Protein AF-I2GPD4-F1 (afdb_monomer)

Organism: NCBI:txid1185876

Foldseek 3Di:
DDDPLPDDQPADPDPDLLSVLVVVVVVDPDDPPDDSLRSLVVVQVVCCVVVVHDGFDSPDSVSRVVVCVVVVVHDYD

Solvent-accessible surface area (backbone atoms only — not comparable to full-atom values): 4787 Å² total; per-residue (Å²): 137,80,77,91,82,75,84,74,84,64,71,50,84,54,95,42,46,62,51,43,50,52,53,55,42,73,77,40,100,59,73,87,82,56,52,71,58,58,48,46,49,53,49,29,57,53,45,17,68,74,64,76,69,50,80,54,50,58,90,41,52,58,51,29,48,50,41,34,39,76,71,66,77,42,56,80,110

Structure (mmCIF, N/CA/C/O backbone):
data_AF-I2GPD4-F1
#
_entry.id   AF-I2GPD4-F1
#
loop_
_atom_site.group_PDB
_atom_site.id
_atom_site.type_symbol
_atom_site.label_atom_id
_atom_site.label_alt_id
_atom_site.label_comp_id
_atom_site.label_asym_id
_atom_site.label_entity_id
_atom_site.label_seq_id
_atom_site.pdbx_PDB_ins_code
_atom_site.Cartn_x
_atom_site.Cartn_y
_atom_site.Cartn_z
_atom_site.occupancy
_atom_site.B_iso_or_equiv
_atom_site.auth_seq_id
_atom_site.auth_comp_id
_atom_site.auth_asym_id
_atom_site.auth_atom_id
_atom_site.pdbx_PDB_model_num
ATOM 1 N N . MET A 1 1 ? 14.642 -1.779 20.868 1.00 39.44 1 MET A N 1
ATOM 2 C CA . MET A 1 1 ? 14.409 -1.425 19.453 1.00 39.44 1 MET A CA 1
ATOM 3 C C . MET A 1 1 ? 12.916 -1.201 19.300 1.00 39.44 1 MET A C 1
ATOM 5 O O . MET A 1 1 ? 12.165 -2.163 19.367 1.00 39.44 1 MET A O 1
ATOM 9 N N . GLN A 1 2 ? 12.484 0.059 19.309 1.00 36.34 2 GLN A N 1
ATOM 10 C CA . GLN A 1 2 ? 11.067 0.427 19.289 1.00 36.34 2 GLN A CA 1
ATOM 11 C C . GLN A 1 2 ? 10.549 0.343 17.848 1.00 36.34 2 GLN A C 1
ATOM 13 O O . GLN A 1 2 ? 11.175 0.880 16.941 1.00 36.34 2 GLN A O 1
ATOM 18 N N . ASN A 1 3 ? 9.434 -0.365 17.651 1.00 42.75 3 ASN A N 1
ATOM 19 C CA . ASN A 1 3 ? 8.723 -0.460 16.378 1.00 42.75 3 ASN A CA 1
ATOM 20 C C . ASN A 1 3 ? 8.216 0.928 15.976 1.00 42.75 3 ASN A C 1
ATOM 22 O O . ASN A 1 3 ? 7.179 1.378 16.455 1.00 42.75 3 ASN A O 1
ATOM 26 N N . GLN A 1 4 ? 8.939 1.592 15.082 1.00 43.56 4 GLN A N 1
ATOM 27 C CA . GLN A 1 4 ? 8.625 2.924 14.574 1.00 43.56 4 GLN A CA 1
ATOM 28 C C . GLN A 1 4 ? 7.581 2.850 13.441 1.00 43.56 4 GLN A C 1
ATOM 30 O O . GLN A 1 4 ? 7.772 3.361 12.349 1.00 43.56 4 GLN A O 1
ATOM 35 N N . LEU A 1 5 ? 6.470 2.158 13.708 1.00 47.31 5 LEU A N 1
ATOM 36 C CA . LEU A 1 5 ? 5.224 2.225 12.927 1.00 47.31 5 LEU A CA 1
ATOM 37 C C . LEU A 1 5 ? 4.062 2.733 13.797 1.00 47.31 5 LEU A C 1
ATOM 39 O O . LEU A 1 5 ? 2.894 2.600 13.443 1.00 47.31 5 LEU A O 1
ATOM 43 N N . SER A 1 6 ? 4.364 3.279 14.975 1.00 42.97 6 SER A N 1
ATOM 44 C CA . SER A 1 6 ? 3.370 3.801 15.902 1.00 42.97 6 SER A CA 1
ATOM 45 C C . SER A 1 6 ? 3.094 5.284 15.635 1.00 42.97 6 SER A C 1
ATOM 47 O O . SER A 1 6 ? 3.893 6.141 16.000 1.00 42.97 6 SER A O 1
ATOM 49 N N . ASN A 1 7 ? 1.898 5.542 15.097 1.00 41.12 7 ASN A N 1
ATOM 50 C CA . ASN A 1 7 ? 1.083 6.758 15.243 1.00 41.12 7 ASN A CA 1
ATOM 51 C C . ASN A 1 7 ? 1.298 8.000 14.367 1.00 41.12 7 ASN A C 1
ATOM 53 O O . ASN A 1 7 ? 0.518 8.940 14.524 1.00 41.12 7 ASN A O 1
ATOM 57 N N . GLU A 1 8 ? 2.203 8.022 13.393 1.00 44.28 8 GLU A N 1
ATOM 58 C CA . GLU A 1 8 ? 2.176 9.098 12.393 1.00 44.28 8 GLU A CA 1
ATOM 59 C C . GLU A 1 8 ? 1.415 8.637 11.151 1.00 44.28 8 GLU A C 1
ATOM 61 O O . GLU A 1 8 ? 1.825 7.734 10.424 1.00 44.28 8 GLU A O 1
ATOM 66 N N . ILE A 1 9 ? 0.242 9.236 10.942 1.00 50.97 9 ILE A N 1
ATOM 67 C CA . ILE A 1 9 ? -0.518 9.124 9.700 1.00 50.97 9 ILE A CA 1
ATOM 68 C C . ILE A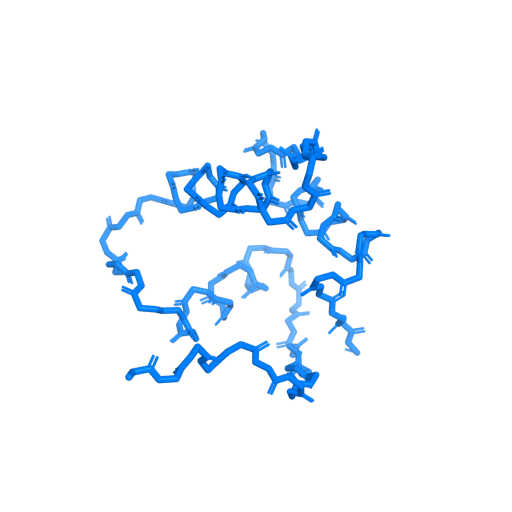 1 9 ? 0.376 9.696 8.594 1.00 50.97 9 ILE A C 1
ATOM 70 O O . ILE A 1 9 ? 0.411 10.907 8.388 1.00 50.97 9 ILE A O 1
ATOM 74 N N . ASN A 1 10 ? 1.116 8.829 7.904 1.00 53.84 10 ASN A N 1
ATOM 75 C CA . ASN A 1 10 ? 1.921 9.206 6.750 1.00 53.84 10 ASN A CA 1
ATOM 76 C C . ASN A 1 10 ? 0.970 9.630 5.626 1.00 53.84 10 ASN A C 1
ATOM 78 O O . ASN A 1 10 ? 0.351 8.794 4.970 1.00 53.84 10 ASN A O 1
ATOM 82 N N . GLN A 1 11 ? 0.808 10.941 5.450 1.00 57.03 11 GLN A N 1
ATOM 83 C CA . GLN A 1 11 ? 0.070 11.525 4.337 1.00 57.03 11 GLN A CA 1
ATOM 84 C C . GLN A 1 11 ? 0.883 11.323 3.056 1.00 57.03 11 GLN A C 1
ATOM 86 O O . GLN A 1 11 ? 1.811 12.075 2.769 1.00 57.03 11 GLN A O 1
ATOM 91 N N . ILE A 1 12 ? 0.556 10.272 2.308 1.00 63.50 12 ILE A N 1
ATOM 92 C CA . ILE A 1 12 ? 1.204 9.957 1.034 1.00 63.50 12 ILE A CA 1
ATOM 93 C C . ILE A 1 12 ? 0.517 10.772 -0.067 1.00 63.50 12 ILE A C 1
ATOM 95 O O . ILE A 1 12 ? -0.613 10.467 -0.449 1.00 63.50 12 ILE A O 1
ATOM 99 N N . GLN A 1 13 ? 1.196 11.804 -0.580 1.00 64.44 13 GLN A N 1
ATOM 100 C CA . GLN A 1 13 ? 0.788 12.488 -1.809 1.00 64.44 13 GLN A CA 1
ATOM 101 C C . GLN A 1 13 ? 1.273 11.665 -3.001 1.00 64.44 13 GLN A C 1
ATOM 103 O O . GLN A 1 13 ? 2.441 11.738 -3.380 1.00 64.44 13 GLN A O 1
ATOM 108 N N . ALA A 1 14 ? 0.384 10.872 -3.588 1.00 71.75 14 ALA A N 1
ATOM 109 C CA . ALA A 1 14 ? 0.692 10.034 -4.738 1.00 71.75 14 ALA A CA 1
ATOM 110 C C . ALA A 1 14 ? -0.413 10.132 -5.789 1.00 71.75 14 ALA A C 1
ATOM 112 O O . ALA 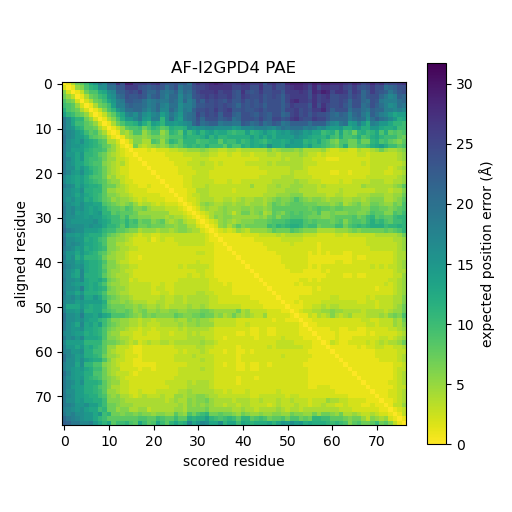A 1 14 ? -1.598 10.220 -5.473 1.00 71.75 14 ALA A O 1
ATOM 113 N N . ARG A 1 15 ? -0.017 10.107 -7.061 1.00 77.56 15 ARG A N 1
ATOM 114 C CA . ARG A 1 15 ? -0.914 10.206 -8.221 1.00 77.56 15 ARG A CA 1
ATOM 115 C C . ARG A 1 15 ? -1.347 8.837 -8.744 1.00 77.56 15 ARG A C 1
ATOM 117 O O . ARG A 1 15 ? -2.179 8.766 -9.643 1.00 77.56 15 ARG A O 1
ATOM 124 N N . SER A 1 16 ? -0.770 7.757 -8.211 1.00 86.50 16 SER A N 1
ATOM 125 C CA . SER A 1 16 ? -1.102 6.371 -8.555 1.00 86.50 16 SER A CA 1
ATOM 126 C C . SER A 1 16 ? -0.802 5.413 -7.401 1.00 86.50 16 SER A C 1
ATOM 128 O O . SER A 1 16 ? 0.064 5.686 -6.570 1.00 86.50 16 SER A O 1
ATOM 130 N N . SER A 1 17 ? -1.453 4.249 -7.385 1.00 89.12 17 SER A N 1
ATOM 131 C CA . SER A 1 17 ? -1.190 3.200 -6.390 1.00 89.12 17 SER A CA 1
ATOM 132 C C . SER A 1 17 ? 0.241 2.662 -6.448 1.00 89.12 17 SER A C 1
ATOM 134 O O . SER A 1 17 ? 0.794 2.279 -5.425 1.00 89.12 17 SER A O 1
ATOM 136 N N . VAL A 1 18 ? 0.880 2.668 -7.623 1.00 89.75 18 VAL A N 1
ATOM 137 C CA . VAL A 1 18 ? 2.303 2.309 -7.745 1.00 89.75 18 VAL A CA 1
ATOM 138 C C . VAL A 1 18 ? 3.169 3.305 -6.978 1.00 89.75 18 VAL A C 1
ATOM 140 O O . VAL A 1 18 ? 4.012 2.900 -6.186 1.00 89.75 18 VAL A O 1
ATOM 143 N N . GLU A 1 19 ? 2.921 4.602 -7.157 1.00 88.44 19 GLU A N 1
ATOM 144 C CA . GLU A 1 19 ? 3.655 5.655 -6.451 1.00 88.44 19 GLU A CA 1
ATOM 145 C C . GLU A 1 19 ? 3.407 5.607 -4.937 1.00 88.44 19 GLU A C 1
ATOM 147 O O . GLU A 1 19 ? 4.346 5.785 -4.165 1.00 88.44 19 GLU A O 1
ATOM 152 N N . VAL A 1 20 ? 2.184 5.275 -4.504 1.00 87.50 20 VAL A N 1
ATOM 153 C CA . VAL A 1 20 ? 1.884 5.010 -3.088 1.00 87.50 20 VAL A CA 1
ATOM 154 C C . VAL A 1 20 ? 2.785 3.905 -2.543 1.00 87.50 20 VAL A C 1
ATOM 156 O O . VAL A 1 20 ? 3.390 4.074 -1.486 1.00 87.50 20 VAL A O 1
ATOM 159 N N . ILE A 1 21 ? 2.878 2.774 -3.246 1.00 88.62 21 ILE A N 1
ATOM 160 C CA . ILE A 1 21 ? 3.662 1.622 -2.789 1.00 88.62 21 ILE A CA 1
ATOM 161 C C . ILE A 1 21 ? 5.156 1.951 -2.789 1.00 88.62 21 ILE A C 1
ATOM 163 O O . ILE A 1 21 ? 5.849 1.563 -1.854 1.00 88.62 21 ILE A O 1
ATOM 167 N N . GLU A 1 22 ? 5.655 2.694 -3.778 1.00 87.69 22 GLU A N 1
ATOM 168 C CA . GLU A 1 22 ? 7.054 3.135 -3.806 1.00 87.69 22 GLU A CA 1
ATOM 169 C C . GLU A 1 22 ? 7.371 4.101 -2.654 1.00 87.69 22 GLU A C 1
ATOM 171 O O . GLU A 1 22 ? 8.372 3.922 -1.964 1.00 87.69 22 GLU A O 1
ATOM 176 N N . GLN A 1 23 ? 6.498 5.067 -2.352 1.00 84.81 23 GLN A N 1
ATOM 177 C CA . GLN A 1 23 ? 6.681 5.934 -1.181 1.00 84.81 23 GLN A CA 1
ATOM 178 C C . GLN A 1 23 ? 6.614 5.133 0.125 1.00 84.81 23 GLN A C 1
ATOM 180 O O . GLN A 1 23 ? 7.463 5.290 1.002 1.00 84.81 23 GLN A O 1
ATOM 185 N N . PHE A 1 24 ? 5.656 4.212 0.240 1.00 80.88 24 PHE A N 1
ATOM 186 C CA . PHE A 1 24 ? 5.536 3.324 1.395 1.00 80.88 24 PHE A CA 1
ATOM 187 C C . PHE A 1 24 ? 6.781 2.441 1.571 1.00 80.88 24 PHE A C 1
ATOM 189 O O . PHE A 1 24 ? 7.247 2.207 2.687 1.00 80.88 24 PHE A O 1
ATOM 196 N N . ARG A 1 25 ? 7.380 2.012 0.459 1.00 85.50 25 ARG A N 1
ATOM 197 C CA . ARG A 1 25 ? 8.641 1.278 0.430 1.00 85.50 25 ARG A CA 1
ATOM 198 C C . ARG A 1 25 ? 9.813 2.110 0.917 1.00 85.50 25 ARG A C 1
ATOM 200 O O . ARG A 1 25 ? 10.596 1.588 1.708 1.00 85.50 25 ARG A O 1
ATOM 207 N N . MET A 1 26 ? 9.923 3.369 0.495 1.00 83.50 26 MET A N 1
ATOM 208 C CA . MET A 1 26 ? 10.979 4.282 0.953 1.00 83.50 26 MET A CA 1
ATOM 209 C C . MET A 1 26 ? 10.933 4.530 2.466 1.00 83.50 26 MET A C 1
ATOM 211 O O . MET A 1 26 ? 11.968 4.792 3.069 1.00 83.50 26 MET A O 1
ATOM 215 N N . LEU A 1 27 ? 9.753 4.414 3.081 1.00 79.75 27 LEU A N 1
ATOM 216 C CA . LEU A 1 27 ? 9.560 4.531 4.531 1.00 79.75 27 LEU A CA 1
ATOM 217 C C . LEU A 1 27 ? 9.809 3.218 5.292 1.00 79.75 27 LEU A C 1
ATOM 219 O O . LEU A 1 27 ? 9.736 3.193 6.518 1.00 79.75 27 LEU A O 1
ATOM 223 N N . SER A 1 28 ? 10.067 2.115 4.587 1.00 79.12 28 SER A N 1
ATOM 224 C CA . SER A 1 28 ? 10.265 0.796 5.185 1.00 79.12 28 SER A CA 1
ATOM 225 C C . SER A 1 28 ? 11.736 0.385 5.180 1.00 79.12 28 SER A C 1
ATOM 227 O O . SER A 1 28 ? 12.454 0.653 4.223 1.00 79.12 28 SER A O 1
ATOM 229 N N . ASP A 1 29 ? 12.159 -0.397 6.175 1.00 80.44 29 ASP A N 1
ATOM 230 C CA . ASP A 1 29 ? 13.507 -0.996 6.226 1.00 80.44 29 ASP A CA 1
ATOM 231 C C . ASP A 1 29 ? 13.715 -2.145 5.208 1.00 80.44 29 ASP A C 1
ATOM 233 O O . ASP A 1 29 ? 14.534 -3.044 5.415 1.00 80.44 29 ASP A O 1
ATOM 237 N N . MET A 1 30 ? 12.926 -2.206 4.129 1.00 79.75 30 MET A N 1
ATOM 238 C CA . MET A 1 30 ? 13.031 -3.274 3.133 1.00 79.75 30 MET A CA 1
ATOM 239 C C . MET A 1 30 ? 14.029 -2.927 2.025 1.00 79.75 30 MET A C 1
ATOM 241 O O . MET A 1 30 ? 14.105 -1.775 1.600 1.00 79.75 30 MET A O 1
ATOM 245 N N . PRO A 1 31 ? 14.739 -3.924 1.463 1.00 78.56 31 PRO A N 1
ATOM 246 C CA . PRO A 1 31 ? 15.640 -3.689 0.343 1.00 78.56 31 PRO A CA 1
ATOM 247 C C . PRO A 1 31 ? 14.924 -3.058 -0.858 1.00 78.56 31 PRO A C 1
ATOM 249 O O . PRO A 1 31 ? 13.906 -3.568 -1.340 1.00 78.56 31 PRO A O 1
ATOM 252 N N . THR A 1 32 ? 15.507 -1.996 -1.411 1.00 72.31 32 THR A N 1
ATOM 253 C CA . THR A 1 32 ? 15.036 -1.305 -2.627 1.00 72.31 32 THR A CA 1
ATOM 254 C C . THR A 1 32 ? 15.228 -2.120 -3.915 1.00 72.31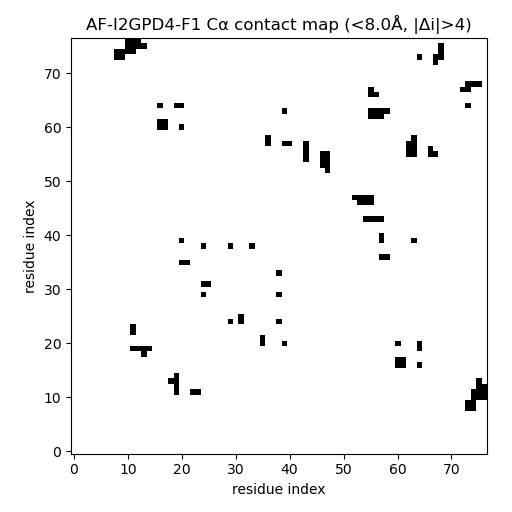 32 THR A C 1
ATOM 256 O O . THR A 1 32 ? 14.668 -1.776 -4.949 1.00 72.31 32 THR A O 1
ATOM 259 N N . ALA A 1 33 ? 15.931 -3.257 -3.850 1.00 81.06 33 ALA A N 1
ATOM 260 C CA . ALA A 1 33 ? 16.140 -4.163 -4.983 1.00 81.06 33 ALA A CA 1
ATOM 261 C C . ALA A 1 33 ? 15.001 -5.180 -5.225 1.00 81.06 33 ALA A C 1
ATOM 263 O O . ALA A 1 33 ? 14.974 -5.829 -6.267 1.00 81.06 33 ALA A O 1
ATOM 264 N N . LEU A 1 34 ? 14.057 -5.350 -4.288 1.00 82.44 34 LEU A N 1
ATOM 265 C CA . LEU A 1 34 ? 12.878 -6.206 -4.501 1.00 82.44 34 LEU A CA 1
ATOM 266 C C . LEU A 1 34 ? 12.024 -5.703 -5.678 1.00 82.44 34 LEU A C 1
ATOM 268 O O . LEU A 1 34 ? 11.866 -4.495 -5.868 1.00 82.44 34 LEU A O 1
ATOM 272 N N . SER A 1 35 ? 11.425 -6.621 -6.436 1.00 90.19 35 SER A N 1
ATOM 273 C CA . SER A 1 35 ? 10.365 -6.246 -7.372 1.00 90.19 35 SER A CA 1
ATOM 274 C C . SER A 1 35 ? 9.146 -5.731 -6.602 1.00 90.19 35 SER A C 1
ATOM 276 O O . SER A 1 35 ? 8.927 -6.107 -5.447 1.00 90.19 35 SER A O 1
ATOM 278 N N . LEU A 1 36 ? 8.324 -4.900 -7.246 1.00 89.19 36 LEU A N 1
ATOM 279 C CA . LEU A 1 36 ? 7.119 -4.341 -6.627 1.00 89.19 36 LEU A CA 1
ATOM 280 C C . LEU A 1 36 ? 6.194 -5.442 -6.075 1.00 89.19 36 LEU A C 1
ATOM 282 O O . LEU A 1 36 ? 5.749 -5.373 -4.934 1.00 89.19 36 LEU A O 1
ATOM 286 N N . HIS A 1 37 ? 5.988 -6.515 -6.843 1.00 91.94 37 HIS A N 1
ATOM 287 C CA . HIS A 1 37 ? 5.167 -7.651 -6.419 1.00 91.94 37 HIS A CA 1
ATOM 288 C C . HIS A 1 37 ? 5.771 -8.424 -5.231 1.00 91.94 37 HIS A C 1
ATOM 290 O O . HIS A 1 37 ? 5.044 -8.837 -4.325 1.00 91.94 37 HIS A O 1
ATOM 296 N N . ALA A 1 38 ? 7.100 -8.589 -5.191 1.00 91.44 38 ALA A N 1
ATOM 297 C 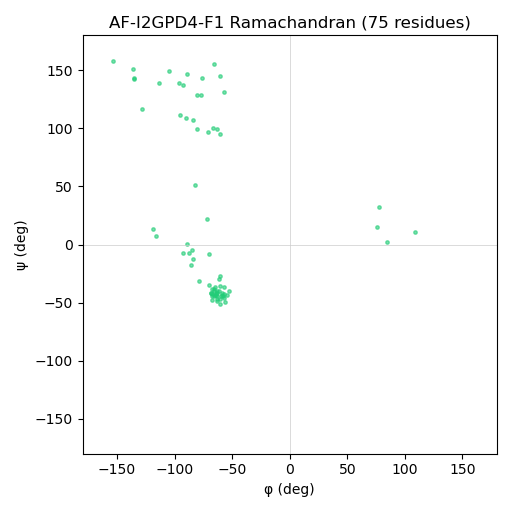CA . ALA A 1 38 ? 7.775 -9.215 -4.052 1.00 91.44 38 ALA A CA 1
ATOM 298 C C . ALA A 1 38 ? 7.650 -8.353 -2.788 1.00 91.44 38 ALA A C 1
ATOM 300 O O . ALA A 1 38 ? 7.401 -8.877 -1.702 1.00 91.44 38 ALA A O 1
ATOM 301 N N . TYR A 1 39 ? 7.760 -7.030 -2.935 1.00 91.81 39 TYR A N 1
ATOM 302 C CA . TYR A 1 39 ? 7.527 -6.087 -1.848 1.00 91.81 39 TYR A CA 1
ATOM 303 C C . TYR A 1 39 ? 6.089 -6.191 -1.310 1.00 91.81 39 TYR A C 1
ATOM 305 O O . TYR A 1 39 ? 5.899 -6.405 -0.113 1.00 91.81 39 TYR A O 1
ATOM 313 N N . MET A 1 40 ? 5.082 -6.139 -2.189 1.00 94.00 40 MET A N 1
ATOM 314 C CA . MET A 1 40 ? 3.667 -6.278 -1.813 1.00 94.00 40 MET A CA 1
ATOM 315 C C . MET A 1 40 ? 3.387 -7.607 -1.097 1.00 94.00 40 MET A C 1
ATOM 317 O O . MET A 1 40 ? 2.741 -7.615 -0.053 1.00 94.00 40 MET A O 1
ATOM 321 N N . SER A 1 41 ? 3.926 -8.723 -1.600 1.00 94.81 41 SER A N 1
ATOM 322 C CA . SER A 1 41 ? 3.791 -10.048 -0.971 1.00 94.81 41 SER A CA 1
ATOM 323 C C . SER A 1 41 ? 4.398 -10.103 0.435 1.00 94.81 41 SER A C 1
ATOM 325 O O . SER A 1 41 ? 3.817 -10.679 1.361 1.00 94.81 41 SER A O 1
ATOM 327 N N . HIS A 1 42 ? 5.556 -9.467 0.629 1.00 91.94 42 HIS A N 1
ATOM 328 C CA . HIS A 1 42 ? 6.205 -9.413 1.938 1.00 91.94 42 HIS A CA 1
ATOM 329 C C . HIS A 1 42 ? 5.414 -8.563 2.934 1.00 91.94 42 HIS A C 1
ATOM 331 O O . HIS A 1 42 ? 5.243 -8.956 4.091 1.00 91.94 42 HIS A O 1
ATOM 337 N N . VAL A 1 43 ? 4.886 -7.419 2.488 1.00 90.75 43 VAL A N 1
ATOM 338 C CA . VAL A 1 43 ? 3.990 -6.589 3.304 1.00 90.75 43 VAL A CA 1
ATOM 339 C C . VAL A 1 43 ? 2.707 -7.349 3.636 1.00 90.75 43 VAL A C 1
ATOM 341 O O . VAL A 1 43 ? 2.322 -7.355 4.800 1.00 90.75 43 VAL A O 1
ATOM 344 N N . ALA A 1 44 ? 2.090 -8.044 2.676 1.00 93.69 44 ALA A N 1
ATOM 345 C CA . ALA A 1 44 ? 0.888 -8.849 2.905 1.00 93.69 44 ALA A CA 1
ATOM 346 C C . ALA A 1 44 ? 1.106 -9.919 3.983 1.00 93.69 44 ALA A C 1
ATOM 348 O O . ALA A 1 44 ? 0.291 -10.051 4.891 1.00 93.69 44 ALA A O 1
ATOM 349 N N . THR A 1 45 ? 2.258 -10.597 3.965 1.00 93.06 45 THR A N 1
ATOM 350 C CA . THR A 1 45 ? 2.628 -11.574 5.005 1.00 93.06 45 THR A CA 1
ATOM 351 C C . THR A 1 45 ? 2.765 -10.921 6.386 1.00 93.06 45 THR A C 1
ATOM 353 O O . THR A 1 45 ? 2.351 -11.481 7.402 1.00 93.06 45 THR A O 1
ATOM 356 N N . ARG A 1 46 ? 3.371 -9.727 6.461 1.00 90.12 46 ARG A N 1
ATOM 357 C CA . ARG A 1 46 ? 3.489 -8.978 7.726 1.00 90.12 46 ARG A CA 1
ATOM 358 C C . ARG A 1 46 ? 2.126 -8.494 8.221 1.00 90.12 46 ARG A C 1
ATOM 360 O O . ARG A 1 46 ? 1.847 -8.603 9.412 1.00 90.12 46 ARG A O 1
ATOM 367 N N . PHE A 1 47 ? 1.297 -7.996 7.310 1.00 90.88 47 PHE A N 1
ATOM 368 C CA . PHE A 1 47 ? -0.060 -7.540 7.576 1.00 90.88 47 PHE A CA 1
ATOM 369 C C . PHE A 1 47 ? -0.928 -8.670 8.128 1.00 90.88 47 PHE A C 1
ATOM 371 O O . PHE A 1 47 ? -1.574 -8.486 9.154 1.00 90.88 47 PHE A O 1
ATOM 378 N N . GLU A 1 48 ? -0.900 -9.854 7.518 1.00 93.75 48 GLU A N 1
ATOM 379 C CA . GLU A 1 48 ? -1.675 -11.016 7.967 1.00 93.75 48 GLU A CA 1
ATOM 380 C C . GLU A 1 48 ? -1.347 -11.391 9.415 1.00 93.75 48 GLU A C 1
ATOM 382 O O . GLU A 1 48 ? -2.239 -11.541 10.251 1.00 93.75 48 GLU A O 1
ATOM 387 N N . ARG A 1 49 ? -0.052 -11.441 9.747 1.00 90.94 49 ARG A N 1
ATOM 388 C CA . ARG A 1 49 ? 0.409 -11.731 11.112 1.00 90.94 49 ARG A CA 1
ATOM 389 C C . ARG A 1 49 ? -0.029 -10.669 12.117 1.00 90.94 49 ARG A C 1
ATOM 391 O O . ARG A 1 49 ? -0.381 -11.009 13.241 1.00 90.94 49 ARG A O 1
ATOM 398 N N . ALA A 1 50 ? 0.011 -9.396 11.731 1.00 88.56 50 ALA A N 1
ATOM 399 C CA . ALA A 1 50 ? -0.317 -8.280 12.616 1.00 88.56 50 ALA A CA 1
ATOM 400 C C . ALA A 1 50 ? -1.830 -8.064 12.788 1.00 88.56 50 ALA A C 1
ATOM 402 O O . ALA A 1 50 ? -2.272 -7.613 13.840 1.00 88.56 50 ALA A O 1
ATOM 403 N N . SER A 1 51 ? -2.616 -8.380 11.760 1.00 88.19 51 SER A N 1
ATOM 404 C CA . SER A 1 51 ? -4.074 -8.217 11.734 1.00 88.19 51 SER A CA 1
ATOM 405 C C . SER A 1 51 ? -4.839 -9.421 12.290 1.00 88.19 51 SER A C 1
ATOM 407 O O . SER A 1 51 ? -6.056 -9.343 12.444 1.00 88.19 51 SER A O 1
ATOM 409 N N . GLY A 1 52 ? -4.151 -10.527 12.592 1.00 89.88 52 GLY A N 1
ATOM 410 C CA . GLY A 1 52 ? -4.781 -11.752 13.084 1.00 89.88 52 GLY A CA 1
ATOM 411 C C . GLY A 1 52 ? -5.458 -12.580 11.988 1.00 89.88 52 GLY A C 1
ATOM 412 O O . GLY A 1 52 ? -6.457 -13.238 12.266 1.00 89.88 52 GLY A O 1
ATOM 413 N N . GLY A 1 53 ? -4.925 -12.554 10.761 1.00 89.94 53 GLY A N 1
ATOM 414 C CA . GLY A 1 53 ? -5.381 -13.398 9.649 1.00 89.94 53 GLY A CA 1
ATOM 415 C C . GLY A 1 53 ? -6.133 -12.677 8.528 1.00 89.94 53 GLY A C 1
ATOM 416 O O . GLY A 1 53 ? -6.716 -13.343 7.675 1.00 89.94 53 GLY A O 1
ATOM 417 N N . LEU A 1 54 ? -6.145 -11.338 8.492 1.00 92.31 54 LEU A N 1
ATOM 418 C CA . LEU A 1 54 ? -6.660 -10.617 7.323 1.00 92.31 54 LEU A CA 1
ATOM 419 C C . LEU A 1 54 ? -5.636 -10.667 6.182 1.00 92.31 54 LEU A C 1
ATOM 421 O O . LEU A 1 54 ? -4.434 -10.558 6.404 1.00 92.31 54 LEU A O 1
ATOM 425 N N . THR A 1 55 ? -6.110 -10.775 4.945 1.00 93.69 55 THR A N 1
ATOM 426 C CA . THR A 1 55 ? -5.251 -10.923 3.760 1.00 93.69 55 THR A CA 1
ATOM 427 C C . THR A 1 55 ? -5.340 -9.705 2.847 1.00 93.69 55 THR A C 1
ATOM 429 O O . THR A 1 55 ? -6.440 -9.223 2.586 1.00 93.69 55 THR A O 1
ATOM 432 N N . LEU A 1 56 ? -4.205 -9.263 2.297 1.00 93.44 56 LEU A N 1
ATOM 433 C CA . LEU A 1 56 ? -4.156 -8.254 1.232 1.00 93.44 56 LEU A CA 1
ATOM 434 C C . LEU A 1 56 ? -4.067 -8.932 -0.135 1.00 93.44 56 LEU A C 1
ATOM 436 O O . LEU A 1 56 ? -3.301 -9.883 -0.312 1.00 93.44 56 LEU A O 1
ATOM 440 N N . ARG A 1 57 ? -4.793 -8.412 -1.123 1.00 96.56 57 ARG A N 1
ATOM 441 C CA . ARG A 1 57 ? -4.642 -8.827 -2.521 1.00 96.56 57 ARG A CA 1
ATOM 442 C C . ARG A 1 57 ? -3.385 -8.197 -3.119 1.00 96.56 57 ARG A C 1
ATOM 444 O O . ARG A 1 57 ? -3.189 -6.991 -3.023 1.00 96.56 57 ARG A O 1
ATOM 451 N N . VAL A 1 58 ? -2.526 -9.016 -3.726 1.00 95.88 58 VAL A N 1
ATOM 452 C CA . VAL A 1 58 ? -1.207 -8.599 -4.252 1.00 95.88 58 VAL A CA 1
ATOM 453 C C . VAL A 1 58 ? -1.080 -8.733 -5.773 1.00 95.88 58 VAL A C 1
ATOM 455 O O . VAL A 1 58 ? 0.005 -8.566 -6.328 1.00 95.88 58 VAL A O 1
ATOM 458 N N . ASP A 1 59 ? -2.179 -9.055 -6.453 1.00 94.31 59 ASP A N 1
ATOM 459 C CA . ASP A 1 59 ? -2.247 -9.236 -7.904 1.00 94.31 59 ASP A CA 1
ATOM 460 C C . ASP A 1 59 ? -2.086 -7.912 -8.663 1.00 94.31 59 ASP A C 1
ATOM 462 O O . ASP A 1 59 ? -1.446 -7.882 -9.712 1.00 94.31 59 ASP A O 1
ATOM 466 N N . THR A 1 60 ? 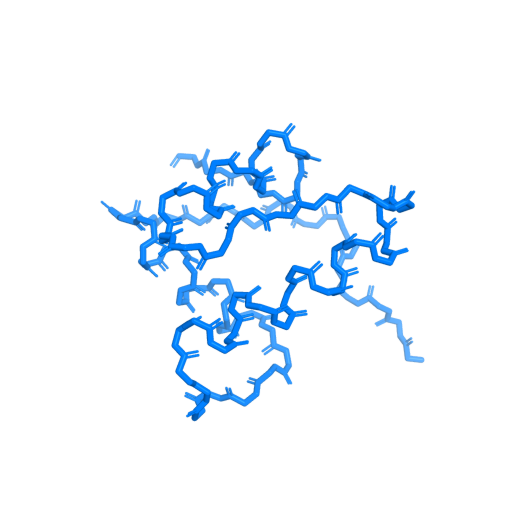-2.599 -6.808 -8.107 1.00 95.31 60 THR A N 1
ATOM 467 C CA . THR A 1 60 ? -2.407 -5.459 -8.656 1.00 95.31 60 THR A CA 1
ATOM 468 C C . THR A 1 60 ? -2.079 -4.435 -7.564 1.00 95.31 60 THR A C 1
ATOM 470 O O . THR A 1 60 ? -2.531 -4.580 -6.423 1.00 95.31 60 THR A O 1
ATOM 473 N N . PRO A 1 61 ? -1.326 -3.367 -7.893 1.00 94.56 61 PRO A N 1
ATOM 474 C CA . PRO A 1 61 ? -1.101 -2.236 -6.992 1.00 94.56 61 PRO A CA 1
ATOM 475 C C . PRO A 1 61 ? -2.395 -1.623 -6.444 1.00 94.56 61 PRO A C 1
ATOM 477 O O . PRO A 1 61 ? -2.466 -1.297 -5.261 1.00 94.56 61 PRO A O 1
ATOM 480 N N . ASP A 1 62 ? -3.427 -1.502 -7.282 1.00 94.12 62 ASP A N 1
ATOM 481 C CA . ASP A 1 62 ? -4.700 -0.886 -6.900 1.00 94.12 62 ASP A CA 1
ATOM 482 C C . ASP A 1 62 ? -5.459 -1.716 -5.865 1.00 94.12 62 ASP A C 1
ATOM 484 O O . ASP A 1 62 ? -5.942 -1.171 -4.872 1.00 94.12 62 ASP A O 1
ATOM 488 N N . HIS A 1 63 ? -5.533 -3.040 -6.049 1.00 95.38 63 HIS A N 1
ATOM 489 C CA . HIS A 1 63 ? -6.149 -3.922 -5.057 1.00 95.38 63 HIS A CA 1
ATOM 490 C C . HIS A 1 63 ? -5.433 -3.839 -3.712 1.00 95.38 63 HIS A C 1
ATOM 492 O O . HIS A 1 63 ? -6.077 -3.704 -2.673 1.00 95.38 63 HIS A O 1
ATOM 498 N N . PHE A 1 64 ? -4.105 -3.858 -3.748 1.00 95.06 64 PHE A N 1
ATOM 499 C CA . PHE A 1 64 ? -3.277 -3.819 -2.556 1.00 95.06 64 PHE A CA 1
ATOM 500 C C . PHE A 1 64 ? -3.453 -2.521 -1.763 1.00 95.06 64 PHE A C 1
ATOM 502 O O . PHE A 1 64 ? -3.702 -2.556 -0.558 1.00 95.06 64 PHE A O 1
ATOM 509 N N . VAL A 1 65 ? -3.384 -1.369 -2.437 1.00 92.31 65 VAL A N 1
ATOM 510 C CA . VAL A 1 65 ? -3.605 -0.057 -1.812 1.00 92.31 65 VAL A CA 1
ATOM 511 C C . VAL A 1 65 ? -5.037 0.068 -1.293 1.00 92.31 65 VAL A C 1
ATOM 513 O O . VAL A 1 65 ? -5.243 0.539 -0.175 1.00 92.31 65 VAL A O 1
ATOM 516 N N . SER A 1 66 ? -6.026 -0.402 -2.058 1.00 93.25 66 SER A N 1
ATOM 517 C CA . SER A 1 66 ? -7.428 -0.404 -1.632 1.00 93.25 66 SER A CA 1
ATOM 518 C C . SER A 1 66 ? -7.634 -1.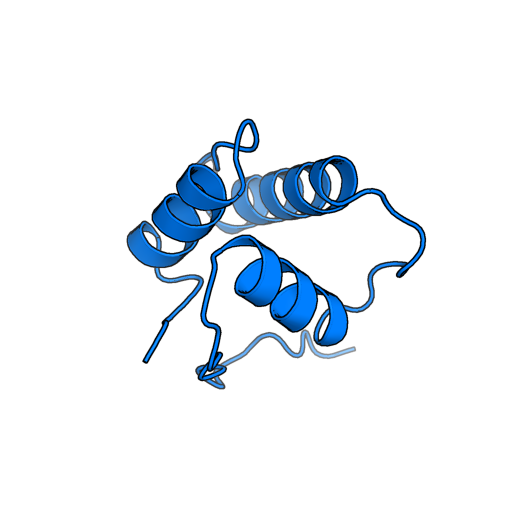207 -0.344 1.00 93.25 66 SER A C 1
ATOM 520 O O . SER A 1 66 ? -8.298 -0.720 0.573 1.00 93.25 66 SER A O 1
ATOM 522 N N . ASP A 1 67 ? -7.022 -2.389 -0.231 1.00 94.25 67 ASP A N 1
ATOM 523 C CA . ASP A 1 67 ? -7.119 -3.225 0.968 1.00 94.25 67 ASP A CA 1
ATOM 524 C C . ASP A 1 67 ? -6.400 -2.573 2.164 1.00 94.25 67 ASP A C 1
ATOM 526 O O . ASP A 1 67 ? -6.957 -2.525 3.262 1.00 94.25 67 ASP A O 1
ATOM 530 N N . LEU A 1 68 ? -5.218 -1.978 1.959 1.00 90.44 68 LEU A N 1
ATOM 531 C CA . LEU A 1 68 ? -4.514 -1.230 3.010 1.00 90.44 68 LEU A CA 1
ATOM 532 C C . LEU A 1 68 ? -5.347 -0.063 3.559 1.00 90.44 68 LEU A C 1
ATOM 534 O O . LEU A 1 68 ? -5.395 0.137 4.775 1.00 90.44 68 LEU A O 1
ATOM 538 N N . ILE A 1 69 ? -6.029 0.685 2.686 1.00 89.62 69 ILE A N 1
ATOM 539 C CA . ILE A 1 69 ? -6.928 1.775 3.092 1.00 89.62 69 ILE A CA 1
ATOM 540 C C . ILE A 1 69 ? -8.145 1.216 3.827 1.00 89.62 69 ILE A C 1
ATOM 542 O O . ILE A 1 69 ? -8.485 1.684 4.914 1.00 89.62 69 ILE A O 1
ATOM 546 N N . ARG A 1 70 ? -8.787 0.183 3.268 1.00 91.25 70 ARG A N 1
ATOM 547 C CA . ARG A 1 70 ? -9.972 -0.458 3.854 1.00 91.25 70 ARG A CA 1
ATOM 548 C C . ARG A 1 70 ? -9.704 -0.982 5.263 1.00 91.25 70 ARG A C 1
ATOM 550 O O . ARG A 1 70 ? -10.589 -0.919 6.113 1.00 91.25 70 ARG A O 1
ATOM 557 N N . HIS A 1 71 ? -8.503 -1.495 5.506 1.00 89.00 71 HIS A N 1
ATOM 558 C CA . HIS A 1 71 ? -8.090 -2.018 6.805 1.00 89.00 71 HIS A CA 1
ATOM 559 C C . HIS A 1 71 ? -7.465 -0.963 7.729 1.00 89.00 71 HIS A C 1
ATOM 561 O O . HIS A 1 71 ? -7.094 -1.293 8.852 1.00 89.00 71 HIS A O 1
ATOM 567 N N . GLY A 1 72 ? -7.370 0.298 7.293 1.00 85.88 72 GLY A N 1
ATOM 568 C CA . GLY A 1 72 ? -6.877 1.413 8.108 1.00 85.88 72 GLY A CA 1
ATOM 569 C C . GLY A 1 72 ? -5.358 1.453 8.293 1.00 85.88 72 GLY A C 1
ATOM 570 O O . GLY A 1 72 ? -4.873 2.167 9.165 1.00 85.88 72 GLY A O 1
ATOM 571 N N . TRP A 1 73 ? -4.605 0.702 7.488 1.00 84.25 73 TRP A N 1
ATOM 572 C CA . TRP A 1 73 ? -3.137 0.682 7.506 1.00 84.25 73 TRP A CA 1
ATOM 573 C C . TRP A 1 73 ? -2.515 1.783 6.649 1.00 84.25 73 TRP A C 1
ATOM 575 O O . TRP A 1 73 ? -1.340 2.108 6.808 1.00 84.25 73 TRP A O 1
ATOM 585 N N . LEU A 1 74 ? -3.305 2.356 5.744 1.00 81.62 74 LEU A N 1
ATOM 586 C CA . LEU A 1 74 ? -2.910 3.468 4.900 1.00 81.62 74 LEU A CA 1
ATOM 587 C C . LEU A 1 74 ? -4.019 4.519 4.869 1.00 81.62 74 LEU A C 1
ATOM 589 O O . LEU A 1 74 ? -5.203 4.190 4.811 1.00 81.62 74 LEU A O 1
ATOM 593 N N . ARG A 1 75 ? -3.636 5.797 4.853 1.00 76.50 75 ARG A N 1
ATOM 594 C CA . ARG A 1 75 ? -4.551 6.912 4.612 1.00 76.50 75 ARG A CA 1
ATOM 595 C C . ARG A 1 75 ? -3.975 7.795 3.513 1.00 76.50 75 ARG A C 1
ATOM 597 O O . ARG A 1 75 ? -2.910 8.375 3.689 1.00 76.50 75 ARG A O 1
ATOM 604 N N . VAL A 1 76 ? -4.680 7.877 2.391 1.00 67.00 76 VAL A N 1
ATOM 605 C CA . VAL A 1 76 ? -4.350 8.779 1.278 1.00 67.00 76 VAL A CA 1
ATOM 606 C C . VAL A 1 76 ? -5.132 10.080 1.486 1.00 67.00 76 VAL A C 1
ATOM 608 O O . VAL A 1 76 ? -6.289 10.022 1.917 1.00 67.00 76 VAL A O 1
ATOM 611 N N . VAL A 1 77 ? -4.492 11.229 1.258 1.00 59.28 77 VAL A N 1
ATOM 6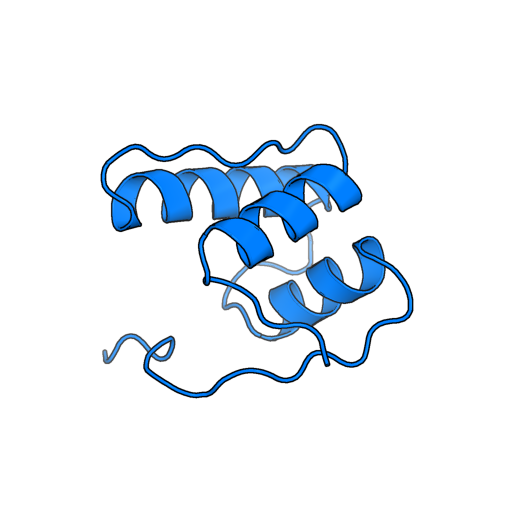12 C CA . VAL A 1 77 ? -5.089 12.574 1.384 1.00 59.28 77 VAL A CA 1
ATOM 613 C C . VAL A 1 77 ? -5.148 13.289 0.047 1.00 59.28 77 VAL A C 1
ATOM 615 O O . VAL A 1 77 ? -4.237 13.060 -0.778 1.00 59.28 77 VAL A O 1
#

Secondary structure (DSSP, 8-state):
---TTSS----B--SSHHHHHHHHHHTSSS-TTS-HHHHH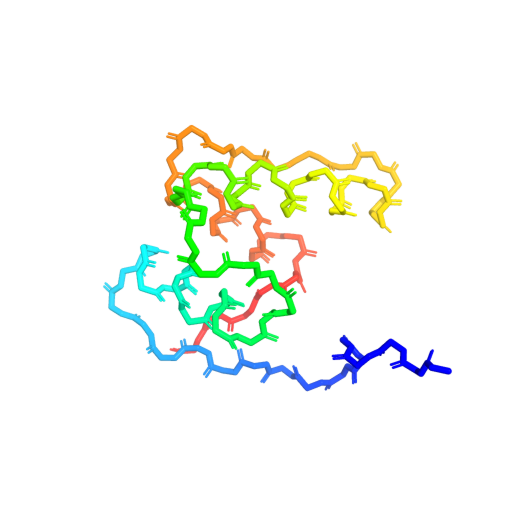HHHHHHHHHHHTS-----SSHHHHHHHHHHTTS--B-

Radius of gyration: 11.85 Å; Cα contacts (8 Å, |Δi|>4): 69; chains: 1; bounding box: 26×26×28 Å

pLDDT: mean 80.95, std 16.57, range [36.34, 96.56]
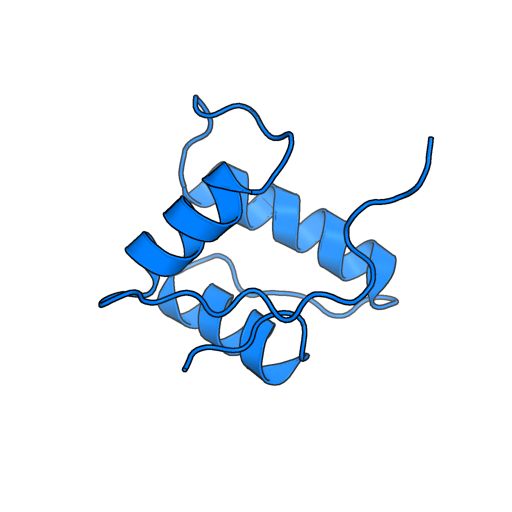
Mean predicted aligned error: 7.09 Å

Sequence (77 aa):
MQNQLSNEINQIQARSSVEVIEQFRMLSDMPTALSLHAYMSHVATRFERASGGLTLRVDTPDHFVSDLIRHGWLRVV